Protein AF-A0A3N5RW87-F1 (afdb_monomer_lite)

Secondary structure (DSSP, 8-state):
--EEEEHHHHHHHHHHTT-GGG----SSEEEEE-GGGHHHHHHHHHHTTEEEEEETTEEEEEESTT--GGGPEEEEETTS-SSTT-SSPPPPTTSEEE-SSSEEE-

pLDDT: mean 95.28, std 2.94, range [85.31, 98.5]

Foldseek 3Di:
DQKAWEDLVLVLLVVCVPDNVPHDDAQATEMEDAPVCVVVVCVVVVVVQWHWDQDPNWTWTANHPPGDPRNIYTYDYAQACPDPPDPGGHHHSVQWDDTPVGIHHD

Structure (mmCIF, N/CA/C/O backbone):
data_AF-A0A3N5RW87-F1
#
_entry.id   AF-A0A3N5RW87-F1
#
loop_
_atom_site.group_PDB
_atom_site.id
_atom_site.type_symbol
_atom_site.label_atom_id
_atom_site.label_alt_id
_atom_site.label_comp_id
_atom_site.label_asym_id
_atom_site.label_entity_id
_atom_site.label_seq_id
_atom_site.pdbx_PDB_ins_code
_atom_site.Cartn_x
_atom_site.Cartn_y
_atom_site.Cartn_z
_atom_site.occupancy
_atom_site.B_iso_or_equiv
_atom_site.auth_seq_id
_atom_site.auth_comp_id
_atom_site.auth_asym_id
_atom_site.auth_atom_id
_atom_site.pdbx_PDB_model_num
ATOM 1 N N . MET A 1 1 ? -10.675 -7.872 -2.001 1.00 90.12 1 MET A N 1
ATOM 2 C CA . MET A 1 1 ? -10.399 -6.445 -2.254 1.00 90.12 1 MET A CA 1
ATOM 3 C C . MET A 1 1 ? -9.107 -6.370 -3.046 1.00 90.12 1 MET A C 1
ATOM 5 O O . MET A 1 1 ? -8.126 -6.946 -2.583 1.00 90.12 1 MET A O 1
ATOM 9 N N . PRO A 1 2 ? -9.104 -5.804 -4.260 1.00 94.75 2 PRO A N 1
ATOM 10 C CA . PRO A 1 2 ? -7.875 -5.583 -5.015 1.00 94.75 2 PRO A CA 1
ATOM 11 C C . PRO A 1 2 ? -6.933 -4.621 -4.271 1.00 94.75 2 PRO A C 1
ATOM 13 O O . PRO A 1 2 ? -7.391 -3.632 -3.711 1.00 94.75 2 PRO A O 1
ATOM 16 N N . PHE A 1 3 ? -5.630 -4.899 -4.299 1.00 97.06 3 PHE A N 1
ATOM 17 C CA . PHE A 1 3 ? -4.571 -4.001 -3.825 1.00 97.06 3 PHE A CA 1
ATOM 18 C C . PHE A 1 3 ? -3.320 -4.139 -4.704 1.00 97.06 3 PHE A C 1
ATOM 20 O O . PHE A 1 3 ? -3.155 -5.150 -5.395 1.00 97.06 3 PHE A O 1
ATOM 27 N N . ALA A 1 4 ? -2.429 -3.158 -4.665 1.00 97.81 4 ALA A N 1
ATOM 28 C CA . ALA A 1 4 ? -1.081 -3.281 -5.212 1.00 97.81 4 ALA A CA 1
ATOM 29 C C . ALA A 1 4 ? -0.069 -2.751 -4.196 1.00 97.81 4 ALA A C 1
ATOM 31 O O . ALA A 1 4 ? -0.329 -1.751 -3.532 1.00 97.81 4 ALA A O 1
ATOM 32 N N . VAL A 1 5 ? 1.075 -3.415 -4.065 1.00 97.19 5 VAL A N 1
ATOM 33 C CA . VAL A 1 5 ? 2.210 -2.868 -3.321 1.00 97.19 5 VAL A CA 1
ATOM 34 C C . VAL A 1 5 ? 2.856 -1.786 -4.178 1.00 97.19 5 VAL A C 1
ATOM 36 O O . VAL A 1 5 ? 3.078 -1.981 -5.376 1.00 97.19 5 VAL A O 1
ATOM 39 N N . ILE A 1 6 ? 3.137 -0.643 -3.563 1.00 96.44 6 ILE A N 1
ATOM 40 C CA . ILE A 1 6 ? 3.802 0.501 -4.192 1.00 96.44 6 ILE A CA 1
ATOM 41 C C . ILE A 1 6 ? 5.080 0.856 -3.416 1.00 96.44 6 ILE A C 1
ATOM 43 O O . ILE A 1 6 ? 5.573 0.057 -2.616 1.00 96.44 6 ILE A O 1
ATOM 47 N N . GLY A 1 7 ? 5.663 2.016 -3.725 1.00 94.56 7 GLY A N 1
ATOM 48 C CA . GLY A 1 7 ? 6.803 2.574 -3.001 1.00 94.56 7 GLY A CA 1
ATOM 49 C C . GLY A 1 7 ? 8.030 1.662 -2.967 1.00 94.56 7 GLY A C 1
ATOM 50 O O . GLY A 1 7 ? 8.390 1.043 -3.975 1.00 94.56 7 GLY A O 1
ATOM 51 N N . GLY A 1 8 ? 8.718 1.614 -1.826 1.00 95.62 8 GLY A N 1
ATOM 52 C CA . GLY A 1 8 ? 10.045 0.995 -1.720 1.00 95.62 8 GLY A CA 1
ATOM 53 C C . GLY A 1 8 ? 10.046 -0.505 -2.030 1.00 95.62 8 GLY A C 1
ATOM 54 O O . GLY A 1 8 ? 10.940 -0.999 -2.721 1.00 95.62 8 GLY A O 1
ATOM 55 N N . ASN A 1 9 ? 9.015 -1.225 -1.580 1.00 95.50 9 ASN A N 1
ATOM 56 C CA . ASN A 1 9 ? 8.878 -2.663 -1.826 1.00 95.50 9 ASN A CA 1
ATOM 57 C C . ASN A 1 9 ? 8.590 -2.969 -3.304 1.00 95.50 9 ASN A C 1
ATOM 59 O O . ASN A 1 9 ? 9.151 -3.918 -3.853 1.00 95.50 9 ASN A O 1
ATOM 63 N N . ALA A 1 10 ? 7.777 -2.143 -3.974 1.00 95.50 10 ALA A N 1
ATOM 64 C CA . ALA A 1 10 ? 7.539 -2.284 -5.410 1.00 95.50 10 ALA A CA 1
ATOM 65 C C . ALA A 1 10 ? 8.811 -2.016 -6.225 1.00 95.50 10 ALA A C 1
ATOM 67 O O . ALA A 1 10 ? 9.141 -2.791 -7.121 1.00 95.50 10 ALA A O 1
ATOM 68 N N . VAL A 1 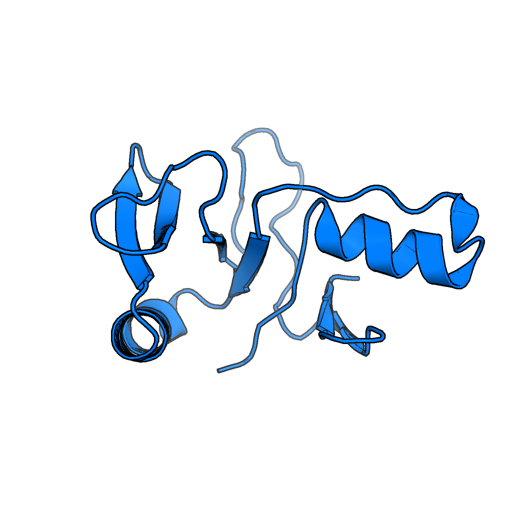11 ? 9.574 -0.973 -5.877 1.00 95.75 11 VAL A N 1
ATOM 69 C CA . VAL A 1 11 ? 10.885 -0.700 -6.494 1.00 95.75 11 VAL A CA 1
ATOM 70 C C . VAL A 1 11 ? 11.837 -1.880 -6.291 1.00 95.75 11 VAL A C 1
ATOM 72 O O . VAL A 1 11 ? 12.487 -2.301 -7.245 1.00 95.75 11 VAL A O 1
ATOM 75 N N . GLY A 1 12 ? 11.887 -2.459 -5.087 1.00 95.31 12 GLY A N 1
ATOM 76 C CA . GLY A 1 12 ? 12.679 -3.658 -4.806 1.00 95.31 12 GLY A CA 1
ATOM 77 C C . GLY A 1 12 ? 12.299 -4.838 -5.705 1.00 95.31 12 GLY A C 1
ATOM 78 O O . GLY A 1 12 ? 13.179 -5.463 -6.296 1.00 95.31 12 GLY A O 1
ATOM 79 N N . ALA A 1 13 ? 10.999 -5.093 -5.880 1.00 94.62 13 ALA A N 1
ATOM 80 C CA . ALA A 1 13 ? 10.499 -6.137 -6.773 1.00 94.62 13 ALA A CA 1
ATOM 81 C C . ALA A 1 13 ? 10.870 -5.886 -8.246 1.00 94.62 13 ALA A C 1
ATOM 83 O O . ALA A 1 13 ? 11.233 -6.829 -8.948 1.00 94.62 13 ALA A O 1
ATOM 84 N N . TRP A 1 14 ? 10.829 -4.633 -8.715 1.00 94.88 14 TRP A N 1
ATOM 85 C CA . TRP A 1 14 ? 11.259 -4.261 -10.068 1.00 94.88 14 TRP A CA 1
ATOM 86 C C . TRP A 1 14 ? 12.766 -4.432 -10.272 1.00 94.88 14 TRP A C 1
ATOM 88 O O . TRP A 1 14 ? 13.189 -5.020 -11.267 1.00 94.88 14 TRP A O 1
ATOM 98 N N . VAL A 1 15 ? 13.579 -3.974 -9.317 1.00 95.62 15 VAL A N 1
ATOM 99 C CA . VAL A 1 15 ? 15.043 -4.120 -9.349 1.00 95.62 15 VAL A CA 1
ATOM 100 C C . VAL A 1 15 ? 15.443 -5.595 -9.362 1.00 95.62 15 VAL A C 1
ATOM 102 O O . VAL A 1 15 ? 16.289 -5.979 -10.166 1.00 95.62 15 VAL A O 1
ATOM 105 N N . ALA A 1 16 ? 14.777 -6.436 -8.565 1.00 94.31 16 ALA A N 1
ATOM 106 C CA . ALA A 1 16 ? 15.032 -7.875 -8.502 1.00 94.31 16 ALA A CA 1
ATOM 107 C C . ALA A 1 16 ? 14.836 -8.598 -9.848 1.00 94.31 16 ALA A C 1
ATOM 109 O O . ALA A 1 16 ? 15.432 -9.652 -10.062 1.00 94.31 16 ALA A O 1
ATOM 110 N N . ARG A 1 17 ? 14.030 -8.042 -10.769 1.00 92.81 17 ARG A N 1
ATOM 111 C CA . ARG A 1 17 ? 13.874 -8.587 -12.131 1.00 92.81 17 ARG A CA 1
ATOM 112 C C . ARG A 1 17 ? 15.129 -8.394 -12.993 1.00 92.81 17 ARG A C 1
ATOM 114 O O . ARG A 1 17 ? 15.285 -9.106 -13.981 1.00 92.81 17 ARG A O 1
ATOM 121 N N . VAL A 1 18 ? 15.993 -7.434 -12.652 1.00 95.75 18 VAL A N 1
ATOM 122 C CA . VAL A 1 18 ? 17.211 -7.089 -13.405 1.00 95.75 18 VAL A CA 1
ATOM 123 C C . VAL A 1 18 ? 18.469 -7.549 -12.670 1.00 95.75 18 VAL A C 1
ATOM 125 O O . VAL A 1 18 ? 19.315 -8.208 -13.269 1.00 95.75 18 VAL A O 1
ATOM 128 N N . ASP A 1 19 ? 18.590 -7.209 -11.386 1.00 96.69 19 ASP A N 1
ATOM 129 C CA . ASP A 1 19 ? 19.736 -7.539 -10.538 1.00 96.69 19 ASP A CA 1
ATOM 130 C C . ASP A 1 19 ? 19.287 -7.719 -9.080 1.00 96.69 19 ASP A C 1
ATOM 132 O O . ASP A 1 19 ? 18.936 -6.765 -8.381 1.00 96.69 19 ASP A O 1
ATOM 136 N N . LEU A 1 20 ? 19.321 -8.966 -8.609 1.00 94.69 20 LEU A N 1
ATOM 137 C CA . LEU A 1 20 ? 18.925 -9.316 -7.248 1.00 94.69 20 LEU A CA 1
ATOM 138 C C . LEU A 1 20 ? 19.882 -8.741 -6.187 1.00 94.69 20 LEU A C 1
ATOM 140 O O . LEU A 1 20 ? 19.442 -8.422 -5.083 1.00 94.69 20 LEU A O 1
ATOM 144 N N . GLU A 1 21 ? 21.169 -8.555 -6.497 1.00 97.06 21 GLU A N 1
ATOM 145 C CA . GLU A 1 21 ? 22.154 -8.024 -5.540 1.00 97.06 21 GLU A CA 1
ATOM 146 C C . GLU A 1 21 ? 22.003 -6.506 -5.321 1.00 97.06 21 GLU A C 1
ATOM 148 O O . GLU A 1 21 ? 22.461 -5.946 -4.313 1.00 97.06 21 GLU A O 1
ATOM 153 N N . ALA A 1 22 ? 21.297 -5.826 -6.229 1.00 96.56 22 ALA A N 1
ATOM 154 C CA . ALA A 1 22 ? 20.976 -4.407 -6.131 1.00 96.56 22 ALA A CA 1
ATOM 155 C C . ALA A 1 22 ? 19.762 -4.107 -5.228 1.00 96.56 22 ALA A C 1
ATOM 157 O O . ALA A 1 22 ? 19.548 -2.947 -4.867 1.00 96.56 22 ALA A O 1
ATOM 158 N N . VAL A 1 23 ? 18.991 -5.118 -4.809 1.00 96.12 23 VAL A N 1
ATOM 159 C CA . VAL A 1 23 ? 17.786 -4.929 -3.983 1.00 96.12 23 VAL A CA 1
ATOM 160 C C . VAL A 1 23 ? 18.136 -4.346 -2.610 1.00 96.12 23 VAL A C 1
ATOM 162 O O . VAL A 1 23 ? 19.094 -4.759 -1.951 1.00 96.12 23 VAL A O 1
ATOM 165 N N . ARG A 1 24 ? 17.355 -3.359 -2.159 1.00 94.75 24 ARG A N 1
ATOM 166 C CA . ARG A 1 24 ? 17.452 -2.747 -0.826 1.00 94.75 24 ARG A CA 1
ATOM 167 C C . ARG A 1 24 ? 16.072 -2.730 -0.180 1.00 94.75 24 ARG A C 1
ATOM 169 O O . ARG A 1 24 ? 15.087 -2.442 -0.851 1.00 94.75 24 ARG A O 1
ATOM 176 N N . ASN A 1 25 ? 16.022 -3.017 1.118 1.00 89.06 25 ASN A N 1
ATOM 177 C CA . ASN A 1 25 ? 14.768 -3.124 1.860 1.00 89.06 25 ASN A CA 1
ATOM 178 C C . ASN A 1 25 ? 14.364 -1.780 2.474 1.00 89.06 25 ASN A C 1
ATOM 180 O O . ASN A 1 25 ? 15.221 -1.021 2.935 1.00 89.06 25 ASN A O 1
ATOM 184 N N . THR A 1 26 ? 13.056 -1.543 2.546 1.00 94.25 26 THR A N 1
ATOM 185 C CA . THR A 1 26 ? 12.454 -0.495 3.379 1.00 94.25 26 THR A CA 1
ATOM 186 C C . THR A 1 26 ? 11.792 -1.110 4.619 1.00 94.25 26 THR A C 1
ATOM 188 O O . THR A 1 26 ? 11.675 -2.331 4.723 1.00 94.25 26 THR A O 1
ATOM 191 N N . LYS A 1 27 ? 11.442 -0.280 5.607 1.00 94.25 27 LYS A N 1
ATOM 192 C CA . LYS A 1 27 ? 10.829 -0.727 6.873 1.00 94.25 27 LYS A CA 1
ATOM 193 C C . LYS A 1 27 ? 9.307 -0.689 6.866 1.00 94.25 27 LYS A C 1
ATOM 195 O O . LYS A 1 27 ? 8.692 -1.365 7.682 1.00 94.25 27 LYS A O 1
ATOM 200 N N . ASP A 1 28 ? 8.735 0.158 6.034 1.00 96.44 28 ASP A N 1
ATOM 201 C CA . ASP A 1 28 ? 7.309 0.356 5.854 1.00 96.44 28 ASP A CA 1
ATOM 202 C C . ASP A 1 28 ? 6.788 -0.433 4.650 1.00 96.44 28 ASP A C 1
ATOM 204 O O . ASP A 1 28 ? 7.544 -1.021 3.873 1.00 96.44 28 ASP A O 1
ATOM 208 N N . VAL A 1 29 ? 5.467 -0.483 4.525 1.00 97.12 29 VAL A N 1
ATOM 209 C CA . VAL A 1 29 ? 4.780 -1.050 3.364 1.00 97.12 29 VAL A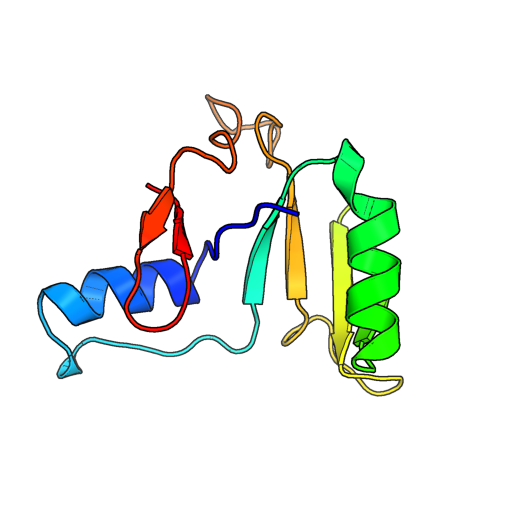 CA 1
ATOM 210 C C . VAL A 1 29 ? 3.799 -0.010 2.864 1.00 97.12 29 VAL A C 1
ATOM 212 O O . VAL A 1 29 ? 3.008 0.504 3.643 1.00 97.12 29 VAL A O 1
ATOM 215 N N . GLU A 1 30 ? 3.807 0.283 1.571 1.00 97.12 30 GLU A N 1
ATOM 216 C CA . GLU A 1 30 ? 2.807 1.158 0.968 1.00 97.12 30 GLU A CA 1
ATOM 217 C C . GLU A 1 30 ? 1.859 0.341 0.085 1.00 97.12 30 GLU A C 1
ATOM 219 O O . GLU A 1 30 ? 2.299 -0.454 -0.753 1.00 97.12 30 GLU A O 1
ATOM 224 N N . LEU A 1 31 ? 0.552 0.528 0.273 1.00 97.62 31 LEU A N 1
ATOM 225 C CA . LEU A 1 31 ? -0.494 -0.158 -0.483 1.00 97.62 31 LEU A CA 1
ATOM 226 C C . LEU A 1 31 ? -1.346 0.842 -1.260 1.00 97.62 31 LEU A C 1
ATOM 228 O O . LEU A 1 31 ? -1.904 1.766 -0.676 1.00 97.62 31 LEU A O 1
ATOM 232 N N . LEU A 1 32 ? -1.520 0.596 -2.556 1.00 98.12 32 LEU A N 1
ATOM 233 C CA . LEU A 1 32 ? -2.533 1.244 -3.380 1.00 98.12 32 LEU A CA 1
ATOM 234 C C . LEU A 1 32 ? -3.848 0.466 -3.286 1.00 98.12 32 LEU A C 1
ATOM 236 O O . LEU A 1 32 ? -3.896 -0.729 -3.602 1.00 98.12 32 LEU A O 1
ATOM 240 N N . VAL A 1 33 ? -4.915 1.136 -2.858 1.00 98.00 33 VAL A N 1
ATOM 241 C CA . VAL A 1 33 ? -6.234 0.530 -2.617 1.00 98.00 33 VAL A CA 1
ATOM 242 C C . VAL A 1 33 ? -7.370 1.427 -3.104 1.00 98.00 33 VAL A C 1
ATOM 244 O O . VAL A 1 33 ? -7.189 2.620 -3.325 1.00 98.00 33 VAL A O 1
ATOM 247 N N . ARG A 1 34 ? -8.585 0.886 -3.247 1.00 97.62 34 ARG A N 1
ATOM 248 C CA . ARG A 1 34 ? -9.771 1.713 -3.523 1.00 97.62 34 ARG A CA 1
ATOM 249 C C . ARG A 1 34 ? -10.345 2.286 -2.233 1.00 97.62 34 ARG A C 1
ATOM 251 O O . ARG A 1 34 ? -10.524 1.566 -1.254 1.00 97.62 34 ARG A O 1
ATOM 258 N N . ARG A 1 35 ? -10.751 3.559 -2.264 1.00 96.81 35 ARG A N 1
ATOM 259 C CA . ARG A 1 35 ? -11.404 4.240 -1.130 1.00 96.81 35 ARG A CA 1
ATOM 260 C C . ARG A 1 35 ? -12.643 3.500 -0.628 1.00 96.81 35 ARG A C 1
ATOM 262 O O . ARG A 1 35 ? -12.855 3.393 0.576 1.00 96.81 35 ARG A O 1
ATOM 269 N N . ALA A 1 36 ? -13.428 2.948 -1.554 1.00 97.50 36 ALA A N 1
ATOM 270 C CA . ALA A 1 36 ? -14.626 2.165 -1.254 1.00 97.50 36 ALA A CA 1
ATOM 271 C C . ALA A 1 36 ? -14.340 0.890 -0.435 1.00 97.50 36 ALA A C 1
ATOM 273 O O . ALA A 1 36 ? -15.219 0.430 0.290 1.00 97.50 36 ALA A O 1
ATOM 274 N N . ASP A 1 37 ? -13.119 0.352 -0.507 1.00 98.12 37 ASP A N 1
ATOM 275 C CA . ASP A 1 37 ? -12.723 -0.870 0.197 1.00 98.12 37 ASP A CA 1
ATOM 276 C C . ASP A 1 37 ? -12.150 -0.594 1.601 1.00 98.12 37 ASP A C 1
ATOM 278 O O . ASP A 1 37 ? -11.911 -1.537 2.356 1.00 98.12 37 ASP A O 1
ATOM 282 N N . LEU A 1 38 ? -11.965 0.676 1.997 1.00 97.69 38 LEU A N 1
ATOM 283 C CA . LEU A 1 38 ? -11.280 1.054 3.242 1.00 97.69 38 LEU A CA 1
ATOM 284 C C . LEU A 1 38 ? -11.864 0.360 4.480 1.00 97.69 38 LEU A C 1
ATOM 286 O O . LEU A 1 38 ? -11.119 -0.184 5.288 1.00 97.69 38 LEU A O 1
ATOM 290 N N . SER A 1 39 ? -13.192 0.316 4.620 1.00 97.94 39 SER A N 1
ATOM 291 C CA . SER A 1 39 ? -13.823 -0.324 5.783 1.00 97.94 39 SER A CA 1
ATOM 292 C C . SER A 1 39 ? -13.520 -1.822 5.869 1.00 97.94 39 SER A C 1
ATOM 294 O O . SER A 1 39 ? -13.350 -2.346 6.969 1.00 97.94 39 SER A O 1
ATOM 296 N N . ALA A 1 40 ? -13.463 -2.515 4.733 1.00 98.25 40 ALA A N 1
ATOM 297 C CA . ALA A 1 40 ? -13.184 -3.943 4.700 1.00 98.25 40 ALA A CA 1
ATOM 298 C C . ALA A 1 40 ? -11.679 -4.225 4.880 1.00 98.25 40 ALA A C 1
ATOM 300 O O . ALA A 1 40 ? -11.321 -5.199 5.541 1.00 98.25 40 ALA A O 1
ATOM 301 N N . ILE A 1 41 ? -10.805 -3.333 4.399 1.00 98.25 41 ILE A N 1
ATOM 302 C CA . ILE A 1 41 ? -9.358 -3.372 4.665 1.00 98.25 41 ILE A CA 1
ATOM 303 C C . ILE A 1 41 ? -9.085 -3.190 6.159 1.00 98.25 41 ILE A C 1
ATOM 305 O O . ILE A 1 41 ? -8.330 -3.971 6.734 1.00 98.25 41 ILE A O 1
ATOM 309 N N . ILE A 1 42 ? -9.737 -2.210 6.797 1.00 98.44 42 ILE A N 1
ATOM 310 C CA . ILE A 1 42 ? -9.617 -1.979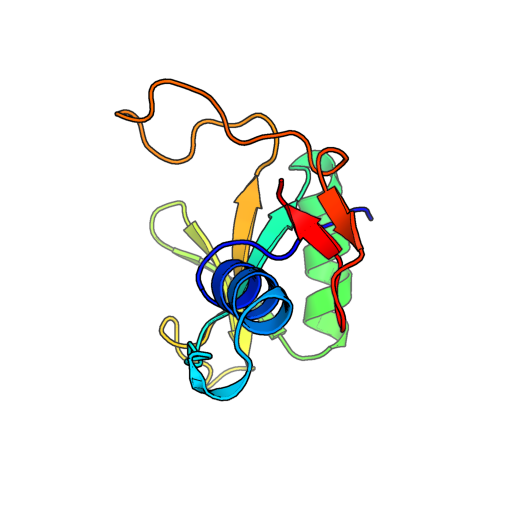 8.241 1.00 98.44 42 ILE A CA 1
ATOM 311 C C . ILE A 1 42 ? -9.997 -3.240 9.018 1.00 98.44 42 ILE A C 1
ATOM 313 O O . ILE A 1 42 ? -9.253 -3.649 9.903 1.00 98.44 42 ILE A O 1
ATOM 317 N N . SER A 1 43 ? -11.114 -3.887 8.667 1.00 98.38 43 SER A N 1
ATOM 318 C CA . SER A 1 43 ? -11.530 -5.137 9.316 1.00 98.38 43 SER A CA 1
ATOM 319 C C . SER A 1 43 ? -10.473 -6.234 9.167 1.00 98.38 43 SER A C 1
ATOM 321 O O . SER A 1 43 ? -10.064 -6.826 10.162 1.00 98.38 43 SER A O 1
ATOM 323 N N . ALA A 1 44 ? -9.989 -6.466 7.944 1.00 98.12 44 ALA A N 1
ATOM 324 C CA . ALA A 1 44 ? -9.030 -7.529 7.657 1.00 98.12 44 ALA A CA 1
ATOM 325 C C . ALA A 1 44 ? -7.676 -7.318 8.357 1.00 98.12 44 ALA A C 1
ATOM 327 O O . ALA A 1 44 ? -7.113 -8.257 8.916 1.00 98.12 44 ALA A O 1
ATOM 328 N N . LEU A 1 45 ? -7.150 -6.090 8.351 1.00 97.88 45 LEU A N 1
ATOM 329 C CA . LEU A 1 45 ? -5.867 -5.788 8.987 1.00 97.88 45 LEU A CA 1
ATOM 330 C C . LEU A 1 45 ? -5.971 -5.756 10.517 1.00 97.88 45 LEU A C 1
ATOM 332 O O . LEU A 1 45 ? -5.047 -6.216 11.186 1.00 97.88 45 LEU A O 1
ATOM 336 N N . ASN A 1 46 ? -7.109 -5.328 11.072 1.00 97.94 46 ASN A N 1
ATOM 337 C CA . ASN A 1 46 ? -7.361 -5.433 12.511 1.00 97.94 46 ASN A CA 1
ATOM 338 C C . ASN A 1 46 ? -7.388 -6.892 12.989 1.00 97.94 46 ASN A C 1
ATOM 340 O O . ASN A 1 46 ? -6.818 -7.203 14.033 1.00 97.94 46 ASN A O 1
ATOM 344 N N . GLU A 1 47 ? -8.001 -7.802 12.226 1.00 98.00 47 GLU A N 1
ATOM 345 C CA . GLU A 1 47 ? -7.983 -9.243 12.530 1.00 98.00 47 GLU A CA 1
ATOM 346 C C . GLU A 1 47 ? -6.565 -9.833 12.500 1.00 98.00 47 GLU A C 1
ATOM 348 O O . GLU A 1 47 ? -6.261 -10.757 13.255 1.00 98.00 47 GLU A O 1
ATOM 353 N N . ALA A 1 48 ? -5.683 -9.266 11.674 1.00 97.19 48 ALA A N 1
ATOM 354 C CA . ALA A 1 48 ? -4.272 -9.632 11.604 1.00 97.19 48 ALA A CA 1
ATOM 355 C C . ALA A 1 48 ? -3.399 -8.969 12.693 1.00 97.19 48 ALA A C 1
ATOM 357 O O . ALA A 1 48 ? -2.200 -9.228 12.743 1.00 97.19 48 ALA A O 1
ATOM 358 N N . GLY A 1 49 ? -3.982 -8.149 13.576 1.00 97.88 49 GLY A N 1
ATOM 359 C CA . GLY A 1 49 ? -3.286 -7.503 14.695 1.00 97.88 49 GLY A CA 1
ATOM 360 C C . GLY A 1 49 ? -2.759 -6.096 14.409 1.00 97.88 49 GLY A C 1
ATOM 361 O O . GLY A 1 49 ? -2.161 -5.480 15.294 1.00 97.88 49 GLY A O 1
ATOM 362 N N . PHE A 1 50 ? -3.006 -5.555 13.217 1.00 98.38 50 PHE A N 1
ATOM 363 C CA . PHE A 1 50 ? -2.658 -4.177 12.905 1.00 98.38 50 PHE A CA 1
ATOM 364 C C . PHE A 1 50 ? -3.710 -3.197 13.432 1.00 98.38 50 PHE A C 1
ATOM 366 O O . PHE A 1 50 ? -4.881 -3.534 13.537 1.00 98.38 50 PHE A O 1
ATOM 373 N N . LEU A 1 51 ? -3.318 -1.964 13.744 1.00 98.25 51 LEU A N 1
ATOM 374 C CA . LEU A 1 51 ? -4.222 -0.935 14.258 1.00 98.25 51 LEU A CA 1
ATOM 375 C C . LEU A 1 51 ? -4.319 0.229 13.281 1.00 98.25 51 LEU A C 1
ATOM 377 O O . LEU A 1 51 ? -3.342 0.951 13.077 1.00 98.25 51 LEU A O 1
ATOM 381 N N . TYR A 1 52 ? -5.506 0.435 12.714 1.00 98.25 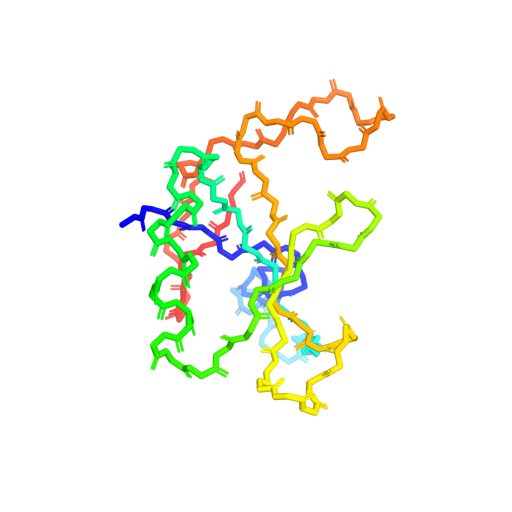52 TYR A N 1
ATOM 382 C CA . TYR A 1 52 ? -5.775 1.589 11.858 1.00 98.25 52 TYR A CA 1
ATOM 383 C C . TYR A 1 52 ? -5.645 2.916 12.621 1.00 98.25 52 TYR A C 1
ATOM 385 O O . TYR A 1 52 ? -6.157 3.073 13.732 1.00 98.25 52 TYR A O 1
ATOM 393 N N . GLN A 1 53 ? -4.991 3.885 11.989 1.00 97.19 53 GLN A N 1
ATOM 394 C CA . GLN A 1 53 ? -4.851 5.264 12.433 1.00 97.19 53 GLN A CA 1
ATOM 395 C C . GLN A 1 53 ? -5.001 6.199 11.232 1.00 97.19 53 GLN A C 1
ATOM 397 O O . GLN A 1 53 ? -4.547 5.891 10.131 1.00 97.19 53 GLN A O 1
ATOM 402 N N . ASN A 1 54 ? -5.577 7.378 11.464 1.00 95.62 54 ASN A N 1
ATOM 403 C CA . ASN A 1 54 ? -5.492 8.489 10.523 1.00 95.62 54 ASN A CA 1
ATOM 404 C C . ASN A 1 54 ? -4.696 9.622 11.179 1.00 95.62 54 ASN A C 1
ATOM 406 O O . ASN A 1 54 ? -5.119 10.179 12.195 1.00 95.62 54 ASN A O 1
ATOM 410 N N . VAL A 1 55 ? -3.522 9.936 10.631 1.00 91.75 55 VAL A N 1
ATOM 411 C CA . VAL A 1 55 ? -2.597 10.931 11.191 1.00 91.75 55 VAL A CA 1
ATOM 412 C C . VAL A 1 55 ? -2.352 12.013 10.155 1.00 91.75 55 VAL A C 1
ATOM 414 O O . VAL A 1 55 ? -1.737 11.767 9.124 1.00 91.75 55 VAL A O 1
ATOM 417 N N . SER A 1 56 ? -2.818 13.233 10.430 1.00 88.44 56 SER A N 1
ATOM 418 C CA . SER A 1 56 ? -2.662 14.377 9.516 1.00 88.44 56 SER A CA 1
ATOM 419 C C . SER A 1 56 ? -3.183 14.102 8.095 1.00 88.44 56 SER A C 1
ATOM 421 O O . SER A 1 56 ? -2.601 14.575 7.123 1.00 88.44 56 SER A O 1
ATOM 423 N N . GLY A 1 57 ? -4.268 13.328 7.974 1.00 87.81 57 GLY A N 1
ATOM 424 C CA . GLY A 1 57 ? -4.851 12.943 6.686 1.00 87.81 57 GLY A CA 1
ATOM 425 C C . GLY A 1 57 ? -4.198 11.731 6.017 1.00 87.81 57 GLY A C 1
ATOM 426 O O . GLY A 1 57 ? -4.647 11.348 4.943 1.00 87.81 57 GLY A O 1
ATOM 427 N N . LEU A 1 58 ? -3.188 11.115 6.639 1.00 91.25 58 LEU A N 1
ATOM 428 C CA . LEU A 1 58 ? -2.577 9.869 6.176 1.00 91.25 58 LEU A CA 1
ATOM 429 C C . LEU A 1 58 ? -3.255 8.675 6.843 1.00 91.25 58 LEU A C 1
ATOM 431 O O . LEU A 1 58 ? -3.275 8.578 8.072 1.00 91.25 58 LEU A O 1
ATOM 435 N N . ASP A 1 59 ? -3.778 7.771 6.024 1.00 97.50 59 ASP A N 1
ATOM 436 C CA . ASP A 1 59 ? -4.348 6.499 6.451 1.00 97.50 59 AS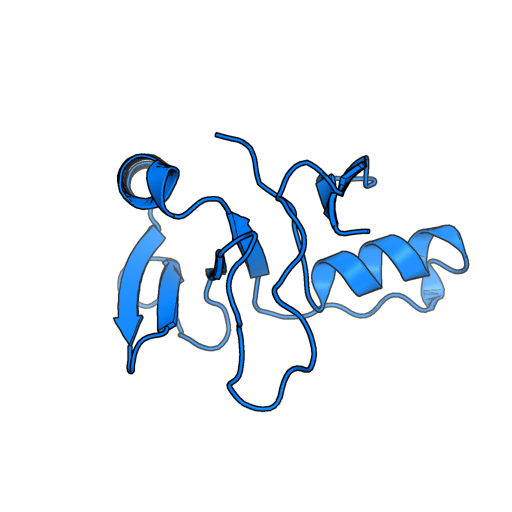P A CA 1
ATOM 437 C C . ASP A 1 59 ? -3.237 5.457 6.595 1.00 97.50 59 ASP A C 1
ATOM 439 O O . ASP A 1 59 ? -2.541 5.143 5.630 1.00 97.50 59 ASP A O 1
ATOM 443 N N . LEU A 1 60 ? -3.056 4.919 7.801 1.00 98.12 60 LEU A N 1
ATOM 444 C CA . LEU A 1 60 ? -1.993 3.956 8.075 1.00 98.12 60 LEU A CA 1
ATOM 445 C C . LEU A 1 60 ? -2.399 2.905 9.104 1.00 98.12 60 LEU A C 1
ATOM 447 O O . LEU A 1 60 ? -3.358 3.071 9.854 1.00 98.12 60 LEU A O 1
ATOM 451 N N . PHE A 1 61 ? -1.625 1.829 9.162 1.00 98.50 61 PHE A N 1
ATOM 452 C CA . PHE A 1 61 ? -1.787 0.751 10.120 1.00 98.50 61 PHE A CA 1
ATOM 453 C C . PHE A 1 61 ? -0.501 0.520 10.904 1.00 98.50 61 PHE A C 1
ATOM 455 O O . PHE A 1 61 ? 0.555 0.254 10.328 1.00 98.50 61 PHE A O 1
ATOM 462 N N . LEU A 1 62 ? -0.601 0.601 12.227 1.00 98.38 62 LEU A N 1
ATOM 463 C CA . LEU A 1 62 ? 0.486 0.268 13.143 1.00 98.38 62 LEU A CA 1
ATOM 464 C C . LEU A 1 62 ? 0.525 -1.241 13.388 1.00 98.38 62 LEU A C 1
ATOM 466 O O . LEU A 1 62 ? -0.522 -1.874 13.487 1.00 98.38 62 LEU A O 1
ATOM 470 N N . ASP A 1 63 ? 1.722 -1.804 13.521 1.00 96.94 63 ASP A N 1
ATOM 471 C CA . ASP A 1 63 ? 1.918 -3.196 13.936 1.00 96.94 63 ASP A CA 1
ATOM 472 C C . ASP A 1 63 ? 1.695 -3.326 15.453 1.00 96.94 63 ASP A C 1
ATOM 474 O O . ASP A 1 63 ? 2.605 -3.143 16.265 1.00 96.94 63 ASP A O 1
ATOM 478 N N . GLY A 1 64 ? 0.433 -3.526 15.834 1.00 96.56 64 GLY A N 1
ATOM 479 C CA . GLY A 1 64 ? -0.008 -3.575 17.222 1.00 96.56 64 GLY A CA 1
ATOM 480 C C . GLY A 1 64 ? 0.074 -2.240 17.988 1.00 96.56 64 GLY A C 1
ATOM 481 O O . GLY A 1 64 ? 0.361 -1.183 17.418 1.00 96.56 64 GLY A O 1
ATOM 482 N N . PRO A 1 65 ? -0.201 -2.269 19.309 1.00 94.88 65 PRO A N 1
ATOM 483 C CA . PRO A 1 65 ? -0.254 -1.072 20.160 1.00 94.88 65 PRO A CA 1
ATOM 484 C C . PRO A 1 65 ? 1.067 -0.303 20.270 1.00 94.88 65 PRO A C 1
ATOM 486 O O . PRO A 1 65 ? 1.051 0.912 20.451 1.00 94.88 65 PRO A O 1
ATOM 489 N N . ASP A 1 66 ? 2.192 -1.009 20.145 1.00 95.38 66 ASP A N 1
ATOM 490 C CA . ASP A 1 66 ? 3.544 -0.448 20.246 1.00 95.38 66 ASP A CA 1
ATOM 491 C C . ASP A 1 66 ? 4.161 -0.144 18.864 1.00 95.38 66 ASP A C 1
ATOM 493 O O . ASP A 1 66 ? 5.346 0.189 18.755 1.00 95.38 66 ASP A O 1
ATOM 497 N N . GLY A 1 67 ? 3.366 -0.266 17.795 1.00 94.62 67 GLY A N 1
ATOM 498 C CA . GLY A 1 67 ? 3.806 -0.082 16.419 1.00 94.62 67 GLY A CA 1
ATOM 499 C C . GLY A 1 67 ? 4.271 1.346 16.121 1.00 94.62 67 GLY A C 1
ATOM 500 O O . GLY A 1 67 ? 3.731 2.337 16.616 1.00 94.62 67 GLY A O 1
ATOM 501 N N . SER A 1 68 ? 5.287 1.470 15.265 1.00 94.62 68 SER A N 1
ATOM 502 C CA . SER A 1 68 ? 5.833 2.764 14.850 1.00 94.62 68 SER A CA 1
ATOM 503 C C . SER A 1 68 ? 5.269 3.208 13.506 1.00 94.62 68 SER A C 1
ATOM 505 O O . SER A 1 68 ? 5.260 2.438 12.552 1.00 94.62 68 SER A O 1
ATOM 507 N N . VAL A 1 69 ? 4.950 4.500 13.375 1.00 93.50 69 VAL A N 1
ATOM 508 C CA . VAL A 1 69 ? 4.616 5.131 12.081 1.00 93.50 69 VAL A CA 1
ATOM 509 C C . VAL A 1 69 ? 5.725 4.920 11.034 1.00 93.50 69 VAL A C 1
ATOM 511 O O . VAL A 1 69 ? 5.450 4.841 9.843 1.00 93.50 69 VAL A O 1
ATOM 514 N N . ARG A 1 70 ? 6.989 4.784 11.465 1.00 92.94 70 ARG A N 1
ATOM 515 C CA . ARG A 1 70 ? 8.145 4.569 10.570 1.00 92.94 70 ARG A CA 1
ATOM 516 C C . ARG A 1 70 ? 8.207 3.174 9.940 1.00 92.94 70 ARG A C 1
ATOM 518 O O . ARG A 1 70 ? 9.044 2.955 9.074 1.00 92.94 70 ARG A O 1
ATOM 525 N N . SER A 1 71 ? 7.414 2.234 10.437 1.00 95.62 71 SER A N 1
ATOM 526 C CA . SER A 1 71 ? 7.315 0.861 9.932 1.00 95.62 71 SER A CA 1
ATOM 527 C C . SER A 1 71 ? 5.855 0.463 9.712 1.00 95.62 71 SER A C 1
ATOM 529 O O . SER A 1 71 ? 5.522 -0.716 9.755 1.00 95.62 71 SER A O 1
ATOM 531 N N . ALA A 1 72 ? 4.974 1.454 9.572 1.00 97.44 72 ALA A N 1
ATOM 532 C CA . ALA A 1 72 ? 3.554 1.238 9.371 1.00 97.44 72 ALA A CA 1
ATOM 533 C C . ALA A 1 72 ? 3.263 0.759 7.946 1.00 97.44 72 ALA A C 1
ATOM 535 O O . ALA A 1 72 ? 4.075 0.927 7.031 1.00 97.44 72 ALA A O 1
ATOM 536 N N . ILE A 1 73 ? 2.064 0.212 7.764 1.00 98.12 73 ILE A N 1
ATOM 537 C CA . ILE A 1 73 ? 1.477 0.067 6.435 1.00 98.12 73 ILE A CA 1
ATOM 538 C C . ILE A 1 73 ? 0.782 1.386 6.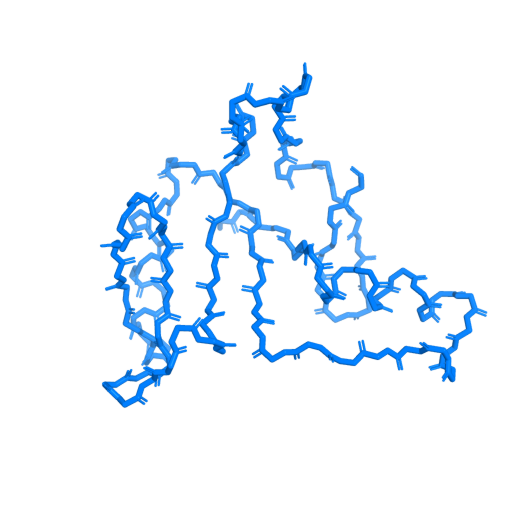103 1.00 98.12 73 ILE A C 1
ATOM 540 O O . ILE A 1 73 ? -0.136 1.774 6.819 1.00 98.12 73 ILE A O 1
ATOM 544 N N . HIS A 1 74 ? 1.190 2.071 5.043 1.00 97.69 74 HIS A N 1
ATOM 545 C CA . HIS A 1 74 ? 0.556 3.300 4.562 1.00 97.69 74 HIS A CA 1
ATOM 546 C C . HIS A 1 74 ? -0.408 2.976 3.425 1.00 97.69 74 HIS A C 1
ATOM 548 O O . HIS A 1 74 ? -0.093 2.161 2.555 1.00 97.69 74 HIS A O 1
ATOM 554 N N . LEU A 1 75 ? -1.578 3.610 3.425 1.00 97.69 75 LEU A N 1
ATOM 555 C CA . LEU A 1 75 ? -2.529 3.512 2.327 1.00 97.69 75 LEU A CA 1
ATOM 556 C C . LEU A 1 75 ? -2.430 4.730 1.416 1.00 97.69 75 LEU A C 1
ATOM 558 O O . LEU A 1 75 ? -2.585 5.866 1.857 1.00 97.69 75 LEU A O 1
ATOM 562 N N . GLU A 1 76 ? -2.284 4.454 0.129 1.00 97.00 76 GLU A N 1
ATOM 563 C CA . GLU A 1 76 ? -2.560 5.390 -0.949 1.00 97.00 76 GLU A CA 1
ATOM 564 C C . GLU A 1 76 ? -3.816 4.942 -1.686 1.00 97.00 76 GLU A C 1
ATOM 566 O O . GLU A 1 76 ? -4.116 3.749 -1.802 1.00 97.00 76 GLU A O 1
ATOM 571 N N . PHE A 1 77 ? -4.569 5.905 -2.200 1.00 97.31 77 PHE A N 1
ATOM 572 C CA . PHE A 1 77 ? -5.869 5.619 -2.787 1.00 97.31 77 PHE A CA 1
ATOM 573 C C . PHE A 1 77 ? -5.830 5.775 -4.291 1.00 97.31 77 PHE A C 1
ATOM 575 O O . PHE A 1 77 ? -5.321 6.767 -4.803 1.00 97.31 77 PHE A O 1
ATOM 582 N N . ALA A 1 78 ? -6.338 4.755 -4.974 1.00 97.25 78 ALA A N 1
ATOM 583 C CA . ALA A 1 78 ? -6.388 4.642 -6.421 1.00 97.25 78 ALA A CA 1
ATOM 584 C C . ALA A 1 78 ? -7.266 5.730 -7.046 1.00 97.25 78 ALA A C 1
ATOM 586 O O . ALA A 1 78 ? -8.324 6.057 -6.503 1.00 97.25 78 ALA A O 1
ATOM 587 N N . CYS A 1 79 ? -6.839 6.242 -8.202 1.00 96.94 79 CYS A N 1
ATOM 588 C CA . CYS A 1 79 ? -7.490 7.341 -8.918 1.00 96.94 79 CYS A CA 1
ATOM 589 C C . CYS A 1 79 ? -7.646 8.622 -8.080 1.00 96.94 79 CYS A C 1
ATOM 591 O O . CYS A 1 79 ? -8.570 9.408 -8.301 1.00 96.94 79 CYS A O 1
ATOM 593 N N . GLU A 1 80 ? -6.750 8.840 -7.116 1.00 95.94 80 GLU A N 1
ATOM 594 C CA . GLU A 1 80 ? -6.738 10.033 -6.277 1.00 95.94 80 GLU A CA 1
ATOM 595 C C . GLU A 1 80 ? -5.377 10.724 -6.299 1.00 95.94 80 GLU A C 1
ATOM 597 O O . GLU A 1 80 ? -4.316 10.114 -6.457 1.00 95.94 80 GLU A O 1
ATOM 602 N N . ARG A 1 81 ? -5.401 12.044 -6.127 1.00 93.56 81 ARG A N 1
ATOM 603 C CA . ARG A 1 81 ? -4.185 12.842 -6.077 1.00 93.56 81 ARG A CA 1
ATOM 604 C C . ARG A 1 81 ? -3.495 12.687 -4.729 1.00 93.56 81 ARG A C 1
ATOM 606 O O . ARG A 1 81 ? -3.982 13.203 -3.730 1.00 93.56 81 ARG A O 1
ATOM 613 N N . ILE A 1 82 ? -2.324 12.056 -4.733 1.00 88.38 82 ILE A N 1
ATOM 614 C CA . ILE A 1 82 ? -1.534 11.826 -3.512 1.00 88.38 82 ILE A CA 1
ATOM 615 C C . ILE A 1 82 ? -1.004 13.145 -2.931 1.00 88.38 82 ILE A C 1
ATOM 617 O O . ILE A 1 82 ? -1.122 13.407 -1.735 1.00 88.38 82 ILE A O 1
ATOM 621 N N . ARG A 1 83 ? -0.423 14.006 -3.778 1.00 89.12 83 ARG A N 1
ATOM 622 C CA . ARG A 1 83 ? 0.056 15.338 -3.379 1.00 89.12 83 ARG A CA 1
ATOM 623 C C . ARG A 1 83 ? -0.483 16.412 -4.314 1.00 89.12 83 ARG A C 1
ATOM 625 O O . ARG A 1 83 ? -0.561 16.150 -5.515 1.00 89.12 83 ARG A O 1
ATOM 632 N N . PRO A 1 84 ? -0.811 17.621 -3.823 1.00 89.88 84 PRO A N 1
ATOM 633 C CA . PRO A 1 84 ? -1.365 18.692 -4.654 1.00 89.88 84 PRO A CA 1
ATOM 634 C C . PRO A 1 84 ? -0.526 19.034 -5.891 1.00 89.88 84 PRO A C 1
ATOM 636 O O . PRO A 1 84 ? -1.074 19.393 -6.929 1.00 89.88 84 PRO A O 1
ATOM 639 N N . GLU A 1 85 ? 0.795 18.917 -5.781 1.00 93.56 85 GLU A N 1
ATOM 640 C CA . GLU A 1 85 ? 1.761 19.184 -6.844 1.00 93.56 85 GLU A CA 1
ATOM 641 C C . GLU A 1 85 ? 1.888 18.058 -7.880 1.00 93.56 85 GLU A C 1
ATOM 643 O O . GLU A 1 85 ? 2.517 18.266 -8.920 1.00 93.56 85 GLU A O 1
ATOM 648 N N . HIS A 1 86 ? 1.320 16.873 -7.628 1.00 92.00 86 HIS A N 1
ATOM 649 C CA . HIS A 1 86 ? 1.375 15.781 -8.594 1.00 92.00 86 HIS A CA 1
ATOM 650 C C . HIS A 1 86 ? 0.560 16.136 -9.848 1.00 92.00 86 HIS A C 1
ATOM 652 O O . HIS A 1 86 ? -0.590 16.571 -9.741 1.00 92.00 86 HIS A O 1
ATOM 658 N N . PRO A 1 87 ? 1.124 15.940 -11.053 1.00 93.56 87 PRO A N 1
ATOM 659 C CA . PRO A 1 87 ? 0.457 16.322 -12.295 1.00 93.56 87 PRO A CA 1
ATOM 660 C C . PRO A 1 87 ? -0.728 15.413 -12.642 1.00 93.56 87 PRO A C 1
ATOM 662 O O . PRO A 1 87 ? -1.595 15.813 -13.416 1.00 93.56 87 PRO A O 1
ATOM 665 N N . LEU A 1 88 ? -0.751 14.199 -12.091 1.00 93.88 88 LEU A N 1
ATOM 666 C CA . LEU A 1 88 ? -1.745 13.165 -12.341 1.00 93.88 88 LEU A CA 1
ATOM 667 C C . LEU A 1 88 ? -2.181 12.539 -11.017 1.00 93.88 88 LEU A C 1
ATOM 669 O O . LEU A 1 88 ? -1.479 12.628 -10.005 1.00 93.88 88 LEU A O 1
ATOM 673 N N . ASP A 1 89 ? -3.350 11.913 -11.051 1.00 96.19 89 ASP A N 1
ATOM 674 C CA . ASP A 1 89 ? -3.806 11.046 -9.971 1.00 96.19 89 ASP A CA 1
ATOM 675 C C . ASP A 1 89 ? -2.996 9.747 -9.954 1.00 96.19 89 ASP A C 1
ATOM 677 O O . ASP A 1 89 ? -2.300 9.415 -10.918 1.00 96.19 89 ASP A O 1
ATOM 681 N N . SER A 1 90 ? -3.062 9.029 -8.838 1.00 94.94 90 SER A N 1
ATOM 682 C CA . SER A 1 90 ? -2.551 7.666 -8.759 1.00 94.94 90 SER A CA 1
ATOM 683 C C . SER A 1 90 ? -3.257 6.759 -9.783 1.00 94.94 90 SER A C 1
ATOM 685 O O . SER A 1 90 ? -4.410 7.022 -10.151 1.00 94.94 90 SER A O 1
ATOM 687 N N . PRO A 1 91 ? -2.594 5.684 -10.240 1.00 95.06 91 PRO A N 1
ATOM 688 C CA . PRO A 1 91 ? -3.222 4.712 -11.129 1.00 95.06 91 PRO A CA 1
ATOM 689 C C . PRO A 1 91 ? -4.418 4.013 -10.461 1.00 95.06 91 PRO A C 1
ATOM 691 O O . PRO A 1 91 ? -4.601 4.075 -9.237 1.00 95.06 91 PRO A O 1
ATOM 694 N N . ASP A 1 92 ? -5.245 3.331 -11.256 1.00 95.69 92 ASP A N 1
ATOM 695 C CA . ASP A 1 92 ? -6.210 2.381 -10.699 1.00 95.69 92 ASP A CA 1
ATOM 696 C C . ASP A 1 92 ? -5.462 1.171 -10.102 1.00 95.69 92 ASP A C 1
ATOM 698 O O . ASP A 1 92 ? -4.375 0.794 -10.532 1.00 95.69 92 ASP A O 1
ATOM 702 N N . VAL A 1 93 ? -6.057 0.510 -9.112 1.00 95.88 93 VAL A N 1
ATOM 703 C CA . VAL A 1 93 ? -5.510 -0.720 -8.523 1.00 95.88 93 VAL A CA 1
ATOM 704 C C . VAL A 1 93 ? -5.430 -1.888 -9.517 1.00 95.88 93 VAL A C 1
ATOM 706 O O . VAL A 1 93 ? -4.728 -2.865 -9.255 1.00 95.88 93 VAL A O 1
ATOM 709 N N . ASP A 1 94 ? -6.157 -1.821 -10.633 1.00 95.62 94 ASP A N 1
ATOM 710 C CA . ASP A 1 94 ? -6.076 -2.810 -11.709 1.00 95.62 94 ASP A CA 1
ATOM 711 C C . ASP A 1 94 ? -4.885 -2.570 -12.661 1.00 95.62 94 ASP A C 1
ATOM 713 O O . ASP A 1 94 ? -4.511 -3.483 -13.400 1.00 95.62 94 ASP A O 1
ATOM 717 N N . GLU A 1 95 ? -4.219 -1.411 -12.586 1.00 95.19 95 GLU A N 1
ATOM 718 C CA . GLU A 1 95 ? -2.934 -1.128 -13.248 1.00 95.19 95 GLU A CA 1
ATOM 719 C C . GLU A 1 95 ? -1.780 -1.699 -12.409 1.00 95.19 95 GLU A C 1
ATOM 721 O O . GLU A 1 95 ? -0.991 -1.004 -11.764 1.00 95.19 95 GLU A O 1
ATOM 726 N N . ARG A 1 96 ? -1.742 -3.030 -12.355 1.00 95.69 96 ARG A N 1
ATOM 727 C CA . ARG A 1 96 ? -0.765 -3.800 -11.588 1.00 95.69 96 ARG A CA 1
ATOM 728 C C . ARG A 1 96 ? -0.318 -5.036 -12.347 1.00 95.69 96 ARG A C 1
ATOM 730 O O . ARG A 1 96 ? -1.079 -5.647 -13.096 1.00 95.69 96 ARG A O 1
ATOM 737 N N . GLU A 1 97 ? 0.886 -5.482 -12.035 1.00 95.00 97 GLU A N 1
ATOM 738 C CA . GLU A 1 97 ? 1.442 -6.741 -12.512 1.00 95.00 97 GLU A CA 1
ATOM 739 C C . GLU A 1 97 ? 1.696 -7.717 -11.357 1.00 95.00 97 GLU A C 1
ATOM 741 O O . GLU A 1 97 ? 1.932 -7.297 -10.219 1.00 95.00 97 GLU A O 1
ATOM 746 N N . PRO A 1 98 ? 1.709 -9.035 -11.623 1.00 94.19 98 PRO A N 1
ATOM 747 C CA . PRO A 1 98 ? 2.229 -10.004 -10.668 1.00 94.19 98 PRO A CA 1
ATOM 748 C C . PRO A 1 98 ? 3.702 -9.706 -10.345 1.00 94.19 98 PRO A C 1
ATOM 750 O O . PRO A 1 98 ? 4.561 -9.729 -11.228 1.00 94.19 98 PRO A O 1
ATOM 753 N N . GLY A 1 99 ? 4.011 -9.424 -9.081 1.00 89.44 99 GLY A N 1
ATOM 754 C CA . GLY A 1 99 ? 5.372 -9.489 -8.555 1.00 89.44 99 GLY A CA 1
ATOM 755 C C . GLY A 1 99 ? 5.705 -10.897 -8.040 1.00 89.44 99 GLY A C 1
ATOM 756 O O . GLY A 1 99 ? 4.848 -11.782 -8.075 1.00 89.44 99 GLY A O 1
ATOM 757 N N . PRO A 1 100 ? 6.945 -11.122 -7.573 1.00 85.31 100 PRO A N 1
ATOM 758 C CA . PRO A 1 100 ? 7.378 -12.426 -7.068 1.00 85.31 100 PRO A CA 1
ATOM 759 C C . PRO A 1 100 ? 6.557 -12.890 -5.856 1.00 85.31 100 PRO A C 1
ATOM 761 O O . PRO A 1 100 ? 6.148 -14.047 -5.814 1.00 85.31 100 PRO A O 1
ATOM 764 N N . ASP A 1 101 ? 6.260 -11.976 -4.928 1.00 89.31 101 ASP A N 1
ATOM 765 C CA . ASP A 1 101 ? 5.541 -12.283 -3.682 1.00 89.31 101 ASP A CA 1
ATOM 766 C C . ASP A 1 101 ? 4.175 -11.583 -3.582 1.00 89.31 101 ASP A C 1
ATOM 768 O O . ASP A 1 101 ? 3.272 -12.040 -2.882 1.00 89.31 101 ASP A O 1
ATOM 772 N N . PHE A 1 102 ? 4.005 -10.461 -4.282 1.00 93.00 102 PHE A N 1
ATOM 773 C CA . PHE A 1 102 ? 2.825 -9.601 -4.202 1.00 93.00 102 PHE A CA 1
ATOM 774 C C . PHE A 1 102 ? 2.596 -8.857 -5.523 1.00 93.00 102 PHE A C 1
ATOM 776 O O . PHE A 1 102 ? 3.547 -8.639 -6.276 1.00 93.00 102 PHE A O 1
ATOM 783 N N . PRO A 1 103 ? 1.354 -8.447 -5.837 1.00 95.94 103 PRO A N 1
ATOM 784 C CA . PRO A 1 103 ? 1.103 -7.573 -6.977 1.00 95.94 103 PRO A CA 1
ATOM 785 C C . PRO A 1 103 ? 1.770 -6.207 -6.781 1.00 95.94 103 PRO A C 1
ATOM 787 O O . PRO A 1 103 ? 1.679 -5.638 -5.693 1.00 95.94 103 PRO A O 1
ATOM 790 N N . ILE A 1 104 ? 2.381 -5.663 -7.832 1.00 95.44 104 ILE A N 1
ATOM 791 C CA . ILE A 1 104 ? 3.040 -4.347 -7.829 1.00 95.44 104 ILE A CA 1
ATOM 792 C C . ILE A 1 104 ? 2.398 -3.425 -8.865 1.00 95.44 104 ILE A C 1
ATOM 794 O O . ILE A 1 104 ? 2.020 -3.892 -9.938 1.00 95.44 104 ILE A O 1
ATOM 798 N N . ALA A 1 105 ? 2.252 -2.138 -8.545 1.00 91.06 105 ALA A N 1
ATOM 799 C CA . ALA A 1 105 ? 1.708 -1.162 -9.495 1.00 91.06 105 ALA A CA 1
ATOM 800 C C . ALA A 1 105 ? 2.654 -0.944 -10.692 1.00 91.06 105 ALA A C 1
ATOM 802 O O . ALA A 1 105 ? 3.879 -1.066 -10.544 1.00 91.06 105 ALA A O 1
ATOM 803 N N . THR A 1 106 ? 2.072 -0.622 -11.851 1.00 85.31 106 THR A N 1
ATOM 804 C CA . THR A 1 106 ? 2.772 -0.312 -13.114 1.00 85.31 106 THR A CA 1
ATOM 805 C C . THR A 1 106 ? 2.636 1.143 -13.511 1.00 85.31 106 THR A C 1
ATOM 807 O O . THR A 1 106 ? 1.512 1.667 -13.362 1.00 85.31 106 THR A O 1
#

Radius of gyration: 14.06 Å; chains: 1; bounding box: 37×32×34 Å

Sequence (106 aa):
MPFAVIGGNAVGAWVARVDLEAVRNTKDVELLVRRADLSAIISALNEAGFLYQNVSGLDLFLDGPDGSVRSAIHLEFACERIRPEHPLDSPDVDEREPGPDFPIAT